Protein AF-A0A847JIC0-F1 (afdb_monomer)

Radius of gyration: 17.37 Å; Cα contacts (8 Å, |Δi|>4): 70; chains: 1; bounding box: 42×33×40 Å

Solvent-accessible surface area (backbone atoms only — not comparable to full-atom values): 6538 Å² total; per-residue (Å²): 136,54,71,70,60,50,49,34,54,51,20,56,76,68,75,43,57,70,82,58,49,74,65,53,53,51,52,48,50,44,54,51,48,34,52,49,53,49,48,37,37,76,46,5,54,31,52,51,67,45,81,72,46,70,91,66,73,57,92,47,79,73,50,52,78,60,48,72,83,86,52,72,65,56,63,73,63,38,74,59,43,64,61,57,61,59,77,90,73,57,89,73,90,79,90,76,84,71,97,74,71,90,80,125

Secondary structure (DSSP, 8-state):
--HHHHHHHHHHHHT--TT--HHHHHHHHHHHHHHHHHHHHHH-HHHHH-TTS-SSPPSSGGGGGGSPPPPHHHHHH-SS---SS-GGG------PPPS-----

pLDDT: mean 88.16, std 10.64, range [39.53, 96.56]

Sequence (104 aa):
MSIAALDAAMAARLGLPAEASRDDFARARLARLAATLAAARTESPFYRARRDWPERPPESLADLARYPFTTPEDLVRADPPLAAVSGGAVERIVTLPTSGTTGA

Structure (mmCIF, N/CA/C/O backbone):
data_AF-A0A847JIC0-F1
#
_entry.id   AF-A0A847JIC0-F1
#
loop_
_atom_site.group_PDB
_atom_site.id
_atom_site.type_symbol
_atom_site.label_atom_id
_atom_site.label_alt_id
_atom_site.label_comp_id
_atom_site.label_asym_id
_atom_site.label_entity_id
_atom_site.label_seq_id
_atom_site.pdbx_PDB_ins_code
_atom_site.Cartn_x
_atom_site.Cartn_y
_atom_site.Cartn_z
_atom_site.occupancy
_atom_site.B_iso_or_equiv
_atom_site.auth_seq_id
_atom_site.auth_comp_id
_atom_site.auth_asym_id
_atom_site.auth_atom_id
_atom_site.pdbx_PDB_model_num
ATOM 1 N N . MET A 1 1 ? 25.998 6.067 -6.044 1.00 62.06 1 MET A N 1
ATOM 2 C CA . MET A 1 1 ? 25.135 5.035 -6.657 1.00 62.06 1 MET A CA 1
ATOM 3 C C . MET A 1 1 ? 24.849 5.475 -8.084 1.00 62.06 1 MET A C 1
ATOM 5 O O . MET A 1 1 ? 24.396 6.601 -8.246 1.00 62.06 1 MET A O 1
ATOM 9 N N . SER A 1 2 ? 25.214 4.693 -9.104 1.00 81.75 2 SER A N 1
ATOM 10 C CA . SER A 1 2 ? 24.922 5.052 -10.503 1.00 81.75 2 SER A CA 1
ATOM 11 C C . SER A 1 2 ? 23.455 4.759 -10.833 1.00 81.75 2 SER A C 1
ATOM 13 O O . SER A 1 2 ? 22.843 3.899 -10.200 1.00 81.75 2 SER A O 1
ATOM 15 N N . ILE A 1 3 ? 22.896 5.455 -11.827 1.00 74.38 3 ILE A N 1
ATOM 16 C CA . ILE A 1 3 ? 21.518 5.227 -12.301 1.00 74.38 3 ILE A CA 1
ATOM 17 C C . ILE A 1 3 ? 21.333 3.764 -12.741 1.00 74.38 3 ILE A C 1
ATOM 19 O O . ILE A 1 3 ? 20.388 3.114 -12.315 1.00 74.38 3 ILE A O 1
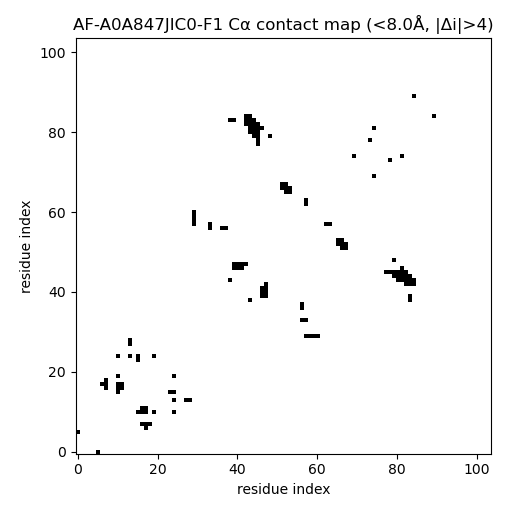ATOM 23 N N . ALA A 1 4 ? 22.312 3.193 -13.451 1.00 76.81 4 ALA A N 1
ATOM 24 C CA . ALA A 1 4 ? 22.280 1.791 -13.874 1.00 76.81 4 ALA A CA 1
ATOM 25 C C . ALA A 1 4 ? 22.225 0.790 -12.699 1.00 76.81 4 ALA A C 1
ATOM 27 O O . ALA A 1 4 ? 21.545 -0.229 -12.779 1.00 76.81 4 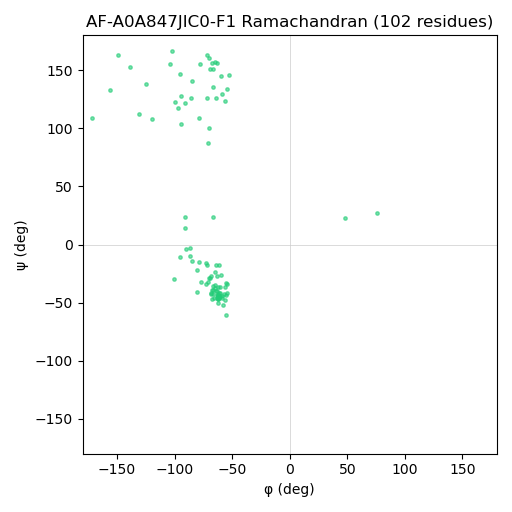ALA A O 1
ATOM 28 N N . ALA A 1 5 ? 22.909 1.082 -11.585 1.00 84.88 5 ALA A N 1
ATOM 29 C CA . ALA A 1 5 ? 22.854 0.232 -10.395 1.00 84.88 5 ALA A CA 1
ATOM 30 C C . ALA A 1 5 ? 21.493 0.317 -9.680 1.00 84.88 5 ALA A C 1
ATOM 32 O O . ALA A 1 5 ? 21.038 -0.675 -9.112 1.00 84.88 5 ALA A O 1
ATOM 33 N N . LEU A 1 6 ? 20.834 1.483 -9.719 1.00 85.06 6 LEU A N 1
ATOM 34 C CA . LEU A 1 6 ? 19.475 1.653 -9.199 1.00 85.06 6 LEU A CA 1
ATOM 35 C C . LEU A 1 6 ? 18.457 0.872 -10.038 1.00 85.06 6 LEU A C 1
ATOM 37 O O . LEU A 1 6 ? 17.640 0.149 -9.469 1.00 85.06 6 LEU A O 1
ATOM 41 N N . ASP A 1 7 ? 18.529 0.983 -11.364 1.00 83.69 7 ASP A N 1
ATOM 42 C CA . ASP A 1 7 ? 17.585 0.328 -12.273 1.00 83.69 7 ASP A CA 1
ATOM 43 C C . ASP A 1 7 ? 17.669 -1.197 -12.162 1.00 83.69 7 ASP A C 1
ATOM 45 O O . ASP A 1 7 ? 16.643 -1.859 -12.010 1.00 83.69 7 ASP A O 1
ATOM 49 N N . ALA A 1 8 ? 18.881 -1.756 -12.103 1.00 85.38 8 ALA A N 1
ATOM 50 C CA . ALA A 1 8 ? 19.079 -3.187 -11.883 1.00 85.38 8 ALA A CA 1
ATOM 51 C C . ALA A 1 8 ? 18.518 -3.657 -10.525 1.00 85.38 8 ALA A C 1
ATOM 53 O O . ALA A 1 8 ? 17.861 -4.697 -10.441 1.00 85.38 8 ALA A O 1
ATOM 54 N N . ALA A 1 9 ? 18.718 -2.878 -9.455 1.00 87.62 9 ALA A N 1
ATOM 55 C CA . ALA A 1 9 ? 18.169 -3.197 -8.137 1.00 87.62 9 ALA A CA 1
ATOM 56 C C . ALA A 1 9 ? 16.630 -3.125 -8.117 1.00 87.62 9 ALA A C 1
ATOM 58 O O . ALA A 1 9 ? 15.966 -3.969 -7.505 1.00 87.62 9 ALA A O 1
ATOM 59 N N . MET A 1 10 ? 16.045 -2.141 -8.802 1.00 87.62 10 MET A N 1
ATOM 60 C CA . MET A 1 10 ? 14.596 -2.032 -8.955 1.00 87.62 10 MET A CA 1
ATOM 61 C C . MET A 1 10 ? 14.026 -3.178 -9.794 1.00 87.62 10 MET A C 1
ATOM 63 O O . MET A 1 10 ? 12.998 -3.739 -9.409 1.00 87.62 10 MET A O 1
ATOM 67 N N . ALA A 1 11 ? 14.689 -3.547 -10.894 1.00 89.81 11 ALA A N 1
ATOM 68 C CA . ALA A 1 11 ? 14.300 -4.666 -11.744 1.00 89.81 11 ALA A CA 1
ATOM 69 C C . ALA A 1 11 ? 14.254 -5.965 -10.935 1.00 89.81 11 ALA A C 1
ATOM 71 O O . ALA A 1 11 ? 13.204 -6.602 -10.860 1.00 89.81 11 ALA A O 1
ATOM 72 N N . ALA A 1 12 ? 15.330 -6.281 -10.207 1.00 91.44 12 ALA A N 1
ATOM 73 C CA . ALA A 1 12 ? 15.393 -7.457 -9.343 1.00 91.44 12 ALA A CA 1
ATOM 74 C C . ALA A 1 12 ? 14.246 -7.486 -8.317 1.00 91.44 12 ALA A C 1
ATOM 76 O O . ALA A 1 12 ? 13.579 -8.505 -8.140 1.00 91.44 12 ALA A O 1
ATOM 77 N N . ARG A 1 13 ? 13.944 -6.346 -7.682 1.00 89.56 13 ARG A N 1
ATOM 78 C CA . ARG A 1 13 ? 12.864 -6.243 -6.685 1.00 89.56 13 ARG A CA 1
ATOM 79 C C . ARG A 1 13 ? 11.469 -6.406 -7.290 1.00 89.56 13 ARG A C 1
ATOM 81 O O . ARG A 1 13 ? 10.546 -6.850 -6.600 1.00 89.56 13 ARG A O 1
ATOM 88 N N . LEU A 1 14 ? 11.315 -6.060 -8.566 1.00 89.69 14 LEU A N 1
ATOM 89 C CA . LEU A 1 14 ? 10.095 -6.260 -9.342 1.00 89.69 14 LEU A CA 1
ATOM 90 C C . LEU A 1 14 ? 10.008 -7.644 -10.002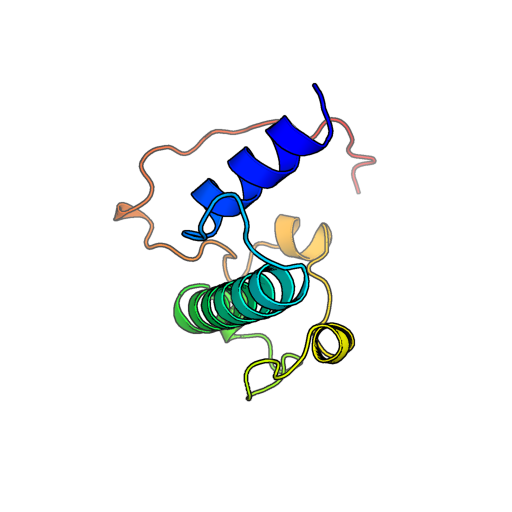 1.00 89.69 14 LEU A C 1
ATOM 92 O O . LEU A 1 14 ? 8.923 -7.993 -10.458 1.00 89.69 14 LEU A O 1
ATOM 96 N N . GLY A 1 15 ? 11.085 -8.439 -9.986 1.00 91.31 15 GLY A N 1
ATOM 97 C CA . GLY A 1 15 ? 11.171 -9.719 -10.696 1.00 91.31 15 GLY A CA 1
ATOM 98 C C . GLY A 1 15 ? 11.373 -9.558 -12.207 1.00 91.31 15 GLY A C 1
ATOM 99 O O . GLY A 1 15 ? 10.926 -10.400 -12.978 1.00 91.31 15 GLY A O 1
ATOM 100 N N . LEU A 1 16 ? 11.988 -8.452 -12.627 1.00 93.31 16 LEU A N 1
ATOM 101 C CA . LEU A 1 16 ? 12.253 -8.093 -14.018 1.00 93.31 16 LEU A CA 1
ATOM 102 C C . LEU A 1 16 ? 13.734 -8.325 -14.386 1.00 93.31 16 LEU A C 1
ATOM 104 O O . LEU A 1 16 ? 14.589 -8.282 -13.496 1.00 93.31 16 LEU A O 1
ATOM 108 N N . PRO A 1 17 ? 14.055 -8.536 -15.678 1.00 91.19 17 PRO A N 1
ATOM 109 C CA . PRO A 1 17 ? 15.438 -8.568 -16.159 1.00 91.19 17 PRO A CA 1
ATOM 110 C C . PRO A 1 17 ? 16.119 -7.198 -16.006 1.00 91.19 17 PRO A C 1
ATOM 112 O O . PRO A 1 17 ? 15.446 -6.169 -15.953 1.00 91.19 17 PRO A O 1
ATOM 115 N N . ALA A 1 18 ? 17.453 -7.169 -15.956 1.00 87.81 18 ALA A N 1
ATOM 116 C CA . ALA A 1 18 ? 18.212 -5.929 -15.763 1.00 87.81 18 ALA A CA 1
ATOM 117 C C . ALA A 1 18 ? 18.018 -4.928 -16.918 1.00 87.81 18 ALA A C 1
ATOM 119 O O . ALA A 1 18 ? 18.086 -3.720 -16.714 1.00 87.81 18 ALA A O 1
ATOM 120 N N . GLU A 1 19 ? 17.722 -5.434 -18.112 1.00 89.00 19 GLU A N 1
ATOM 121 C CA . GLU A 1 19 ? 17.489 -4.686 -19.347 1.00 89.00 19 GLU A CA 1
ATOM 122 C C . GLU A 1 19 ? 16.006 -4.327 -19.552 1.00 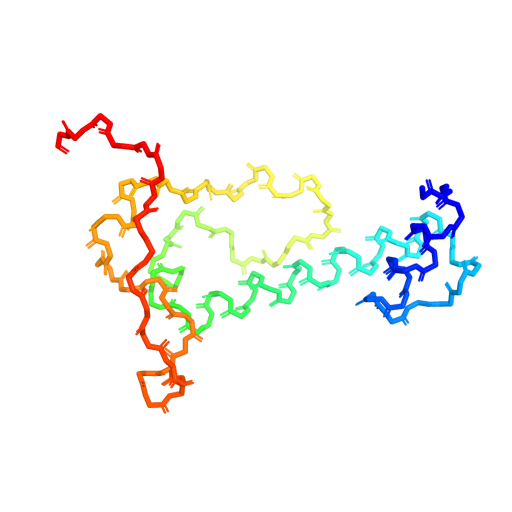89.00 19 GLU A C 1
ATOM 124 O O . GLU A 1 19 ? 15.598 -3.966 -20.656 1.00 89.00 19 GLU A O 1
ATOM 129 N N . ALA A 1 20 ? 15.180 -4.458 -18.507 1.00 90.75 20 ALA A N 1
ATOM 130 C CA . ALA A 1 20 ? 13.754 -4.170 -18.568 1.00 90.75 20 ALA A CA 1
ATOM 131 C C . ALA A 1 20 ? 13.476 -2.751 -19.077 1.00 90.75 20 ALA A C 1
ATOM 133 O O . ALA A 1 20 ? 14.055 -1.760 -18.624 1.00 90.75 20 ALA A O 1
ATOM 134 N N . SER A 1 21 ? 12.531 -2.655 -20.008 1.00 91.88 21 SER A N 1
ATOM 135 C CA . SER A 1 21 ? 12.097 -1.378 -20.556 1.00 91.88 21 SER A CA 1
ATOM 136 C C . SER A 1 21 ? 11.278 -0.588 -19.536 1.00 91.88 21 SER A C 1
ATOM 138 O O . SER A 1 21 ? 10.715 -1.130 -18.580 1.00 91.88 21 SER A O 1
ATOM 140 N N . ARG A 1 22 ? 11.118 0.715 -19.777 1.00 89.38 22 ARG A N 1
ATOM 141 C CA . ARG A 1 22 ? 10.229 1.561 -18.969 1.00 89.38 22 ARG A CA 1
ATOM 142 C C . ARG A 1 22 ? 8.796 1.013 -18.905 1.00 89.38 22 ARG A C 1
ATOM 144 O O . ARG A 1 22 ? 8.148 1.134 -17.864 1.00 89.38 22 ARG A O 1
ATOM 151 N N . ASP A 1 23 ? 8.329 0.387 -19.980 1.00 91.69 23 ASP A N 1
ATOM 152 C CA . ASP A 1 23 ? 6.993 -0.202 -20.057 1.00 91.69 23 ASP A CA 1
ATOM 153 C C . ASP A 1 23 ? 6.890 -1.485 -19.224 1.00 91.69 23 ASP A C 1
ATOM 155 O O . ASP A 1 23 ? 5.867 -1.721 -18.579 1.00 91.69 23 ASP A O 1
ATOM 159 N N . ASP A 1 24 ? 7.962 -2.278 -19.136 1.00 93.12 24 ASP A N 1
ATOM 160 C CA . ASP A 1 24 ? 8.033 -3.428 -18.226 1.00 93.12 24 ASP A CA 1
ATOM 161 C C . ASP A 1 24 ? 7.923 -2.983 -16.768 1.00 93.12 24 ASP A C 1
ATOM 163 O O . ASP A 1 24 ? 7.126 -3.532 -16.002 1.00 93.12 24 ASP A O 1
ATOM 167 N N . PHE A 1 25 ? 8.642 -1.919 -16.400 1.00 91.31 25 PHE A N 1
ATOM 168 C CA . PHE A 1 25 ? 8.518 -1.299 -15.083 1.00 91.31 25 PHE A CA 1
ATOM 169 C C . PHE A 1 25 ? 7.103 -0.780 -14.820 1.00 91.31 25 PHE A C 1
ATOM 171 O O . PHE A 1 25 ? 6.569 -0.990 -13.729 1.00 91.31 25 PHE A O 1
ATOM 178 N N . ALA A 1 26 ? 6.483 -0.104 -15.790 1.00 90.81 26 ALA A N 1
ATOM 179 C CA . ALA A 1 26 ? 5.131 0.426 -15.643 1.00 90.81 26 ALA A CA 1
ATOM 180 C C . ALA A 1 26 ? 4.106 -0.698 -15.413 1.00 90.81 26 ALA A C 1
ATOM 182 O O . ALA A 1 26 ? 3.323 -0.624 -14.461 1.00 90.81 26 ALA A O 1
ATOM 183 N N . ARG A 1 27 ? 4.167 -1.772 -16.213 1.00 92.81 27 ARG A N 1
ATOM 184 C CA . ARG A 1 27 ? 3.300 -2.952 -16.070 1.00 92.81 27 ARG A CA 1
ATOM 185 C C . ARG A 1 27 ? 3.511 -3.659 -14.734 1.00 92.81 27 ARG A C 1
ATOM 187 O O . ARG A 1 27 ? 2.540 -3.931 -14.031 1.00 92.81 27 ARG A O 1
ATOM 194 N N . ALA A 1 28 ? 4.762 -3.904 -14.341 1.00 93.88 28 ALA A N 1
ATOM 195 C CA . ALA A 1 28 ? 5.072 -4.567 -13.074 1.00 93.88 28 ALA A CA 1
ATOM 196 C C . ALA A 1 28 ? 4.626 -3.737 -11.860 1.00 93.88 28 ALA A C 1
ATOM 198 O O . ALA A 1 28 ? 4.086 -4.283 -10.895 1.00 93.88 28 ALA A O 1
ATOM 199 N N . ARG A 1 29 ? 4.809 -2.409 -11.905 1.00 92.00 29 ARG A N 1
ATOM 200 C CA . ARG A 1 29 ? 4.339 -1.496 -10.852 1.00 92.00 29 ARG A CA 1
ATOM 201 C C . ARG A 1 29 ? 2.823 -1.509 -10.733 1.00 92.00 29 ARG A C 1
ATOM 203 O O . ARG A 1 29 ? 2.329 -1.612 -9.614 1.00 92.00 29 ARG A O 1
ATOM 210 N N . LEU A 1 30 ? 2.102 -1.428 -11.851 1.00 95.25 30 LEU A N 1
ATOM 211 C CA . LEU A 1 30 ? 0.642 -1.486 -11.850 1.00 95.25 30 LEU A CA 1
ATOM 212 C C . LEU A 1 30 ? 0.138 -2.828 -11.303 1.00 95.25 30 LEU A C 1
ATOM 214 O O . LEU A 1 30 ? -0.723 -2.836 -10.428 1.00 95.25 30 LEU A O 1
ATOM 218 N N . ALA A 1 31 ? 0.716 -3.949 -11.745 1.00 94.81 31 ALA A N 1
ATOM 219 C CA . ALA A 1 31 ? 0.314 -5.278 -11.287 1.00 94.81 31 ALA A CA 1
ATOM 220 C C . ALA A 1 31 ? 0.521 -5.455 -9.773 1.00 94.81 31 ALA A C 1
ATOM 222 O O . ALA A 1 31 ? -0.384 -5.899 -9.066 1.00 94.81 31 ALA A O 1
ATOM 223 N N . ARG A 1 32 ? 1.684 -5.046 -9.246 1.00 94.19 32 ARG A N 1
ATOM 224 C CA . ARG A 1 32 ? 1.957 -5.095 -7.798 1.00 94.19 32 ARG A CA 1
ATOM 225 C C . ARG A 1 32 ? 1.054 -4.158 -7.014 1.00 94.19 32 ARG A C 1
ATOM 227 O O . ARG A 1 32 ? 0.635 -4.504 -5.921 1.00 94.19 32 ARG A O 1
ATOM 234 N N . LEU A 1 33 ? 0.749 -2.985 -7.555 1.00 94.62 33 LEU A N 1
ATOM 235 C CA . LEU A 1 33 ? -0.149 -2.036 -6.915 1.00 94.62 33 LEU A CA 1
ATOM 236 C C . LEU A 1 33 ? -1.580 -2.568 -6.832 1.00 94.62 33 LEU A C 1
ATOM 238 O O . LEU A 1 33 ? -2.179 -2.512 -5.762 1.00 94.62 33 LEU A O 1
ATOM 242 N N . ALA A 1 34 ? -2.099 -3.133 -7.923 1.00 95.50 34 ALA A N 1
ATOM 243 C CA . ALA A 1 34 ? -3.405 -3.780 -7.935 1.00 95.50 34 ALA A CA 1
ATOM 244 C C . ALA A 1 34 ? -3.462 -4.936 -6.921 1.00 95.50 34 ALA A C 1
ATOM 246 O O . ALA A 1 34 ? -4.410 -5.011 -6.141 1.00 95.50 34 ALA A O 1
ATOM 247 N N . ALA A 1 35 ? -2.419 -5.773 -6.861 1.00 95.38 35 ALA A N 1
ATOM 248 C CA . ALA A 1 35 ? -2.313 -6.845 -5.871 1.00 95.38 35 ALA A CA 1
ATOM 249 C C . ALA A 1 35 ? -2.270 -6.313 -4.426 1.00 95.38 35 ALA A C 1
ATOM 251 O O . ALA A 1 35 ? -2.978 -6.829 -3.568 1.00 95.38 35 ALA A O 1
ATOM 252 N N . THR A 1 36 ? -1.503 -5.251 -4.157 1.00 95.00 36 THR A N 1
ATOM 253 C CA . THR A 1 36 ? -1.432 -4.616 -2.830 1.00 95.00 36 THR A CA 1
ATOM 254 C C . THR A 1 36 ? -2.778 -4.037 -2.401 1.00 95.00 36 THR A C 1
ATOM 256 O O . THR A 1 36 ? -3.176 -4.211 -1.254 1.00 95.00 36 THR A O 1
ATOM 259 N N . LEU A 1 37 ? -3.497 -3.360 -3.301 1.00 95.38 37 LEU A N 1
ATOM 260 C CA . LEU A 1 37 ? -4.821 -2.806 -3.001 1.00 95.38 37 LEU A CA 1
ATOM 261 C C . LEU A 1 37 ? -5.853 -3.916 -2.770 1.00 95.38 37 LEU A C 1
ATOM 263 O O . LEU A 1 37 ? -6.675 -3.803 -1.863 1.00 95.38 37 LEU A O 1
ATOM 267 N N . ALA A 1 38 ? -5.790 -5.000 -3.547 1.00 94.62 38 ALA A N 1
ATOM 268 C CA . ALA A 1 38 ? -6.631 -6.171 -3.334 1.00 94.62 38 ALA A CA 1
ATOM 269 C C . ALA A 1 38 ? -6.357 -6.809 -1.964 1.00 94.62 38 ALA A C 1
ATOM 271 O O . ALA A 1 38 ? -7.296 -6.975 -1.190 1.00 94.62 38 ALA A O 1
ATOM 272 N N . ALA A 1 39 ? -5.088 -7.066 -1.629 1.00 94.75 39 ALA A N 1
ATOM 273 C CA . ALA A 1 39 ? -4.685 -7.607 -0.330 1.00 94.75 39 ALA A CA 1
ATOM 274 C C . ALA A 1 39 ? -5.127 -6.695 0.822 1.00 94.75 39 ALA A C 1
ATOM 276 O O . ALA A 1 39 ? -5.751 -7.150 1.777 1.00 94.75 39 ALA A O 1
ATOM 277 N N . ALA A 1 40 ? -4.912 -5.381 0.698 1.00 94.88 40 ALA A N 1
ATOM 278 C CA . ALA A 1 40 ? -5.390 -4.406 1.671 1.00 94.88 40 ALA A CA 1
ATOM 279 C C . ALA A 1 40 ? -6.909 -4.513 1.868 1.00 94.88 40 ALA A C 1
ATOM 281 O O . ALA A 1 40 ? -7.372 -4.608 3.001 1.00 94.88 40 ALA A O 1
ATOM 282 N N . ARG A 1 41 ? -7.692 -4.567 0.785 1.00 95.06 41 ARG A N 1
ATOM 283 C CA . ARG A 1 41 ? -9.150 -4.710 0.859 1.00 95.06 41 ARG A CA 1
ATOM 284 C C . ARG A 1 41 ? -9.589 -6.000 1.550 1.00 95.06 41 ARG A C 1
ATOM 286 O O . ARG A 1 41 ? -10.576 -5.984 2.283 1.00 95.06 41 ARG A O 1
ATOM 293 N N . THR A 1 42 ? -8.927 -7.116 1.265 1.00 94.75 42 THR A N 1
ATOM 294 C CA . THR A 1 42 ? -9.338 -8.433 1.763 1.00 94.75 42 THR A CA 1
ATOM 295 C C . THR A 1 42 ? -8.892 -8.665 3.202 1.00 94.75 42 THR A C 1
ATOM 297 O O . THR A 1 42 ? -9.661 -9.190 4.012 1.00 94.75 42 THR A O 1
ATOM 300 N N . GLU A 1 43 ? -7.672 -8.246 3.530 1.00 95.31 43 GLU A N 1
ATOM 301 C CA . GLU A 1 43 ? -6.970 -8.633 4.753 1.00 95.31 43 GLU A CA 1
ATOM 302 C C . GLU A 1 43 ? -7.021 -7.557 5.844 1.00 95.31 43 GLU A C 1
ATOM 304 O O . GLU A 1 43 ? -7.033 -7.898 7.024 1.00 95.31 43 GLU A O 1
ATOM 309 N N . SER A 1 44 ? -7.102 -6.268 5.488 1.00 96.06 44 SER A N 1
ATOM 310 C CA . SER A 1 44 ? -7.183 -5.173 6.464 1.00 96.06 44 SER A CA 1
ATOM 311 C C . SER A 1 44 ? -8.636 -4.835 6.813 1.00 96.06 44 SER A C 1
ATOM 313 O O . SER A 1 44 ? -9.401 -4.434 5.928 1.00 96.06 44 SER A O 1
ATOM 315 N N . PRO A 1 45 ? -9.043 -4.913 8.095 1.00 95.44 45 PRO A N 1
ATOM 316 C CA . PRO A 1 45 ? -10.361 -4.460 8.537 1.00 95.44 45 PRO A CA 1
ATOM 317 C C . PRO A 1 45 ? -10.665 -3.001 8.162 1.00 95.44 45 PRO A C 1
ATOM 319 O O . PRO A 1 45 ? -11.769 -2.721 7.693 1.00 95.44 45 PRO A O 1
ATOM 322 N N . PHE A 1 46 ? -9.684 -2.101 8.305 1.00 96.56 46 PHE A N 1
ATOM 323 C CA . PHE A 1 46 ? -9.775 -0.696 7.897 1.00 96.56 46 PHE A CA 1
ATOM 324 C C . PHE A 1 46 ? -10.155 -0.543 6.427 1.00 96.56 46 PHE A C 1
ATOM 326 O O . PHE A 1 46 ? -11.211 0.006 6.108 1.00 96.56 46 PHE A O 1
ATOM 333 N N . TYR A 1 47 ? -9.334 -1.070 5.516 1.00 95.69 47 TYR A N 1
ATOM 334 C CA . TYR A 1 47 ? -9.581 -0.907 4.086 1.00 95.69 47 TYR A CA 1
ATOM 335 C C . TYR A 1 47 ? -10.802 -1.693 3.615 1.00 95.69 47 TYR A C 1
ATOM 337 O O . TYR A 1 47 ? -11.489 -1.239 2.706 1.00 95.69 47 TYR A O 1
ATOM 345 N N . ARG A 1 48 ? -11.153 -2.816 4.247 1.00 95.12 48 ARG A N 1
ATOM 346 C CA . ARG A 1 48 ? -12.398 -3.536 3.950 1.00 95.12 48 ARG A CA 1
ATOM 347 C C . ARG A 1 48 ? -13.649 -2.707 4.251 1.00 95.12 48 ARG A C 1
ATOM 349 O O . ARG A 1 48 ? -14.622 -2.796 3.508 1.00 95.12 48 ARG A O 1
ATOM 356 N N . ALA A 1 49 ? -13.627 -1.896 5.310 1.00 94.88 49 ALA A N 1
ATOM 357 C CA . ALA A 1 49 ? -14.756 -1.057 5.717 1.00 94.88 49 ALA A CA 1
ATOM 358 C C . ALA A 1 49 ? -14.910 0.231 4.879 1.00 94.88 49 ALA A C 1
ATOM 360 O O . ALA A 1 49 ? -15.970 0.862 4.909 1.00 94.88 49 ALA A O 1
ATOM 361 N N . ARG A 1 50 ? -13.880 0.623 4.114 1.00 93.12 50 ARG A N 1
ATOM 362 C CA . ARG A 1 50 ? -13.879 1.841 3.289 1.00 93.12 50 ARG A CA 1
ATOM 363 C C . ARG A 1 50 ? -14.822 1.738 2.092 1.00 93.12 50 ARG A C 1
ATOM 365 O O . ARG A 1 50 ? -14.478 1.166 1.058 1.00 93.12 50 ARG A O 1
ATOM 372 N N . ARG A 1 51 ? -16.009 2.335 2.215 1.00 93.38 51 ARG A N 1
ATOM 373 C CA . ARG A 1 51 ? -17.004 2.417 1.127 1.00 93.38 51 ARG A CA 1
ATOM 374 C C . ARG A 1 51 ? -16.614 3.389 0.011 1.00 93.38 51 ARG A C 1
ATOM 376 O O . ARG A 1 51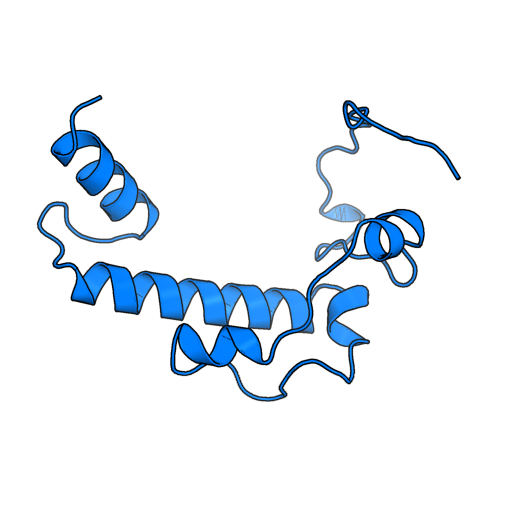 ? -17.177 3.323 -1.071 1.00 93.38 51 ARG A O 1
ATOM 383 N N . ASP A 1 52 ? -15.669 4.280 0.282 1.00 94.25 52 ASP A N 1
ATOM 384 C CA . ASP A 1 52 ? -15.158 5.304 -0.634 1.00 94.25 52 ASP A CA 1
ATOM 385 C C . ASP A 1 52 ? -14.019 4.807 -1.538 1.00 94.25 52 ASP A C 1
ATOM 387 O O . ASP A 1 52 ? -13.538 5.537 -2.399 1.00 94.25 52 ASP A O 1
ATOM 391 N N . TRP A 1 53 ? -13.583 3.560 -1.373 1.00 94.81 53 TRP A N 1
ATOM 392 C CA . TRP A 1 53 ? -12.645 2.937 -2.296 1.00 94.81 53 TRP A CA 1
ATOM 393 C C . TRP A 1 53 ? -13.374 2.314 -3.496 1.00 94.81 53 TRP A C 1
ATOM 395 O O . TRP A 1 53 ? -14.372 1.616 -3.289 1.00 94.81 53 TRP A O 1
ATOM 405 N N . PRO A 1 54 ? -12.809 2.420 -4.712 1.00 94.00 54 PRO A N 1
ATOM 406 C CA . PRO A 1 54 ? -13.312 1.714 -5.885 1.00 94.00 54 PRO A CA 1
ATOM 407 C C . PRO A 1 54 ? -13.475 0.201 -5.667 1.00 94.00 54 PRO A C 1
ATOM 409 O O . PRO A 1 54 ? -12.683 -0.443 -4.969 1.00 94.00 54 PRO A O 1
ATOM 412 N N . GLU A 1 55 ? -14.500 -0.375 -6.298 1.00 90.75 55 GLU A N 1
ATOM 413 C CA . GLU A 1 55 ? -14.762 -1.822 -6.272 1.00 90.75 55 GLU A CA 1
ATOM 414 C C . GLU A 1 55 ? -13.825 -2.604 -7.197 1.00 90.75 55 GLU A C 1
ATOM 416 O O . GLU A 1 55 ? -13.460 -3.741 -6.907 1.00 90.75 55 GLU A O 1
ATOM 421 N N . ARG A 1 56 ? -13.426 -1.989 -8.316 1.00 90.88 56 ARG A N 1
ATOM 422 C CA . ARG A 1 56 ? -12.533 -2.598 -9.305 1.00 90.88 56 ARG A CA 1
ATOM 423 C C . ARG A 1 56 ? -11.081 -2.181 -9.060 1.00 90.88 56 ARG A C 1
ATOM 425 O O . ARG A 1 56 ? -10.854 -1.048 -8.629 1.00 90.88 56 ARG A O 1
ATOM 432 N N . PRO A 1 57 ? -10.107 -3.062 -9.347 1.00 90.69 57 PRO A N 1
ATOM 433 C CA . PRO A 1 57 ? -8.695 -2.706 -9.289 1.00 90.69 57 PRO A CA 1
ATOM 434 C C . PRO A 1 57 ? -8.357 -1.610 -10.317 1.00 90.69 57 PRO A C 1
ATOM 436 O O . PRO A 1 57 ? -9.063 -1.474 -11.319 1.00 90.69 57 PRO A O 1
ATOM 439 N N . PRO A 1 58 ? -7.281 -0.835 -10.096 1.00 94.81 58 PRO A N 1
ATOM 440 C CA . PRO A 1 58 ? -6.839 0.163 -11.061 1.00 94.81 58 PRO A CA 1
ATOM 441 C C . PRO A 1 58 ? -6.331 -0.509 -12.344 1.00 94.81 58 PRO A C 1
ATOM 443 O O . PRO A 1 58 ? -5.553 -1.463 -12.285 1.00 94.81 58 PRO A O 1
ATOM 446 N N . GLU A 1 59 ? -6.723 0.024 -13.499 1.00 94.38 59 GLU A N 1
ATOM 447 C CA . GLU A 1 59 ? -6.239 -0.412 -14.820 1.00 94.38 59 GLU A CA 1
ATOM 448 C C . GLU A 1 59 ? -5.065 0.456 -15.301 1.00 94.38 59 GLU A C 1
ATOM 450 O O . GLU A 1 59 ? -4.371 0.130 -16.263 1.00 94.38 59 GLU A O 1
ATOM 455 N N . SER A 1 60 ? -4.810 1.562 -14.604 1.00 93.62 60 SER A N 1
ATOM 456 C CA . SER A 1 60 ? -3.705 2.478 -14.840 1.00 93.62 60 SER A CA 1
ATOM 457 C C . SER A 1 60 ? -3.246 3.135 -13.536 1.00 93.62 60 SER A C 1
ATOM 459 O O . SER A 1 60 ? -3.970 3.182 -12.542 1.00 93.62 60 SER A O 1
ATOM 461 N N . LEU A 1 61 ? -2.047 3.725 -13.536 1.00 89.69 61 LEU A N 1
ATOM 462 C CA . LEU A 1 61 ? -1.590 4.527 -12.393 1.00 89.69 61 LEU A CA 1
ATOM 463 C C . LEU A 1 61 ? -2.440 5.791 -12.180 1.00 89.69 61 LEU A C 1
ATOM 465 O O . LEU A 1 61 ? -2.484 6.303 -11.066 1.00 89.69 61 LEU A O 1
ATOM 469 N N . ALA A 1 62 ? -3.122 6.288 -13.217 1.00 92.44 62 ALA A N 1
ATOM 470 C CA . ALA A 1 62 ? -4.001 7.450 -13.105 1.00 92.44 62 ALA A CA 1
ATOM 471 C C . ALA A 1 62 ? -5.271 7.141 -12.294 1.00 92.44 62 ALA A C 1
ATOM 473 O O . ALA A 1 62 ? -5.789 8.021 -11.608 1.00 92.44 62 ALA A O 1
ATOM 474 N N . ASP A 1 63 ? -5.734 5.886 -12.297 1.00 94.12 63 ASP A N 1
ATOM 475 C CA . ASP A 1 63 ? -6.904 5.467 -11.516 1.00 94.12 63 ASP A CA 1
ATOM 476 C C . ASP A 1 63 ? -6.686 5.585 -10.001 1.00 94.12 63 ASP A C 1
ATOM 478 O O . ASP A 1 63 ? -7.656 5.658 -9.246 1.00 94.12 63 ASP A O 1
ATOM 482 N N . LEU A 1 64 ? -5.430 5.682 -9.546 1.00 92.00 64 LEU A N 1
ATOM 483 C CA . LEU A 1 64 ? -5.101 5.928 -8.140 1.00 92.00 64 LEU A CA 1
ATOM 484 C C . LEU A 1 64 ? -5.673 7.230 -7.601 1.00 92.00 64 LEU A C 1
ATOM 486 O O . LEU A 1 64 ? -5.946 7.304 -6.409 1.00 92.00 64 LEU A O 1
ATOM 490 N N . ALA A 1 65 ? -5.907 8.228 -8.455 1.00 93.81 65 ALA A N 1
ATOM 491 C CA . ALA A 1 65 ? -6.516 9.487 -8.037 1.00 93.81 65 ALA A CA 1
ATOM 492 C C . ALA A 1 65 ? -7.933 9.305 -7.456 1.00 93.81 65 ALA A C 1
ATOM 494 O O . ALA A 1 65 ? -8.437 10.195 -6.779 1.00 93.81 65 ALA A O 1
ATOM 495 N N . ARG A 1 66 ? -8.580 8.159 -7.713 1.00 94.25 66 ARG A N 1
ATOM 496 C CA . ARG A 1 66 ? -9.891 7.804 -7.152 1.00 94.25 66 ARG A CA 1
ATOM 497 C C . ARG A 1 66 ? -9.800 7.162 -5.769 1.00 94.25 66 ARG A C 1
ATOM 499 O O . ARG A 1 66 ? -10.824 7.025 -5.110 1.00 94.25 66 ARG A O 1
ATOM 506 N N . TYR A 1 67 ? -8.613 6.728 -5.350 1.00 95.06 67 TYR A N 1
ATOM 507 C CA . TYR A 1 67 ? -8.414 6.159 -4.026 1.00 95.06 67 TYR A CA 1
ATOM 508 C C . TYR A 1 67 ? -8.148 7.291 -3.032 1.00 95.06 67 TYR A C 1
ATOM 510 O O . TYR A 1 67 ? -7.239 8.096 -3.244 1.00 95.06 67 TYR A O 1
ATOM 518 N N . PRO A 1 68 ? -8.910 7.366 -1.936 1.00 94.94 68 PRO A N 1
ATOM 519 C CA . PRO A 1 68 ? -8.656 8.342 -0.893 1.00 94.94 68 PRO A CA 1
ATOM 520 C C . PRO A 1 68 ? -7.359 8.019 -0.146 1.00 94.94 68 PRO A C 1
ATOM 522 O O . PRO A 1 68 ? -6.972 6.855 0.005 1.00 94.94 68 PRO A O 1
ATOM 525 N N . PHE A 1 69 ? -6.715 9.059 0.379 1.00 95.75 69 PHE A N 1
ATOM 526 C CA . PHE A 1 69 ? -5.556 8.893 1.247 1.00 95.75 69 PHE A CA 1
ATOM 527 C C . PHE A 1 69 ? -5.938 8.244 2.584 1.00 95.75 69 PHE A C 1
ATOM 529 O O . PHE A 1 69 ? -7.086 8.307 3.035 1.00 95.75 69 PHE A O 1
ATOM 536 N N . THR A 1 70 ? -4.943 7.620 3.207 1.00 94.75 70 THR A N 1
ATOM 537 C CA . THR A 1 70 ? -4.954 7.257 4.627 1.00 94.75 70 THR A CA 1
ATOM 538 C C . THR A 1 70 ? -4.254 8.381 5.377 1.00 94.75 70 THR A C 1
ATOM 540 O O . THR A 1 70 ? -3.145 8.763 4.991 1.00 94.75 70 THR A O 1
ATOM 543 N N . THR A 1 71 ? -4.891 8.933 6.406 1.00 94.44 71 THR A N 1
ATOM 544 C CA . THR A 1 71 ? -4.366 10.098 7.131 1.00 94.44 71 THR A CA 1
ATOM 545 C C . THR A 1 71 ? -3.734 9.704 8.472 1.00 94.44 71 THR A C 1
ATOM 547 O O . THR A 1 71 ? -3.923 8.578 8.945 1.00 94.44 71 THR A O 1
ATOM 550 N N . PRO A 1 72 ? -2.969 10.599 9.124 1.00 92.50 72 PRO A N 1
ATOM 551 C CA . PRO A 1 72 ? -2.504 10.374 10.491 1.00 92.50 72 PRO A CA 1
ATOM 552 C C . PRO A 1 72 ? -3.647 10.103 11.477 1.00 92.50 72 PRO A C 1
ATOM 554 O O . PRO A 1 72 ? -3.516 9.248 12.348 1.00 92.50 72 PRO A O 1
ATOM 557 N N . GLU A 1 73 ? -4.790 10.765 11.312 1.00 91.88 73 GLU A N 1
ATOM 558 C CA . GLU A 1 73 ? -5.970 10.573 12.159 1.00 91.88 73 GLU A CA 1
ATOM 559 C C . GLU A 1 73 ? -6.548 9.161 12.008 1.00 91.88 73 GLU A C 1
ATOM 561 O O . GLU A 1 73 ? -6.994 8.573 12.992 1.00 91.88 73 GLU A O 1
ATOM 566 N N . ASP A 1 74 ? -6.496 8.578 10.805 1.00 94.06 74 ASP A N 1
ATOM 567 C CA . ASP A 1 74 ? -6.879 7.178 10.597 1.00 94.06 74 ASP A CA 1
ATOM 568 C C . ASP A 1 74 ? -5.967 6.222 11.378 1.00 94.06 74 ASP A C 1
ATOM 570 O O . ASP A 1 74 ? -6.448 5.255 11.973 1.00 94.06 74 ASP A O 1
ATOM 574 N N . LEU A 1 75 ? -4.660 6.511 11.409 1.00 90.69 75 LEU A N 1
ATOM 575 C CA . LEU A 1 75 ? -3.670 5.725 12.150 1.00 90.69 75 LEU A CA 1
ATOM 576 C C . LEU A 1 75 ? -3.855 5.844 13.664 1.00 90.69 75 LEU A C 1
ATOM 578 O O . LEU A 1 75 ? -3.743 4.837 14.357 1.00 90.69 75 LEU A O 1
ATOM 582 N N . VAL A 1 76 ? -4.140 7.047 14.171 1.00 89.44 76 VAL A N 1
ATOM 583 C CA . VAL A 1 76 ? -4.395 7.289 15.601 1.00 89.44 76 VAL A CA 1
ATOM 584 C C . VAL A 1 76 ? -5.701 6.635 16.038 1.00 89.44 76 VAL A C 1
ATOM 586 O O . VAL A 1 76 ? -5.740 6.006 17.093 1.00 89.44 76 VAL A O 1
ATOM 589 N N . ARG A 1 77 ? -6.762 6.748 15.225 1.00 92.75 77 ARG A N 1
ATOM 590 C CA . ARG A 1 77 ? -8.056 6.118 15.516 1.00 92.75 77 ARG A CA 1
ATOM 591 C C . ARG A 1 77 ? -7.922 4.600 15.578 1.00 92.75 77 ARG A C 1
ATOM 593 O O . ARG A 1 77 ? -8.486 3.997 16.482 1.00 92.75 77 ARG A O 1
ATOM 600 N N . ALA A 1 78 ? -7.215 4.002 14.613 1.00 87.69 78 ALA A N 1
ATOM 601 C CA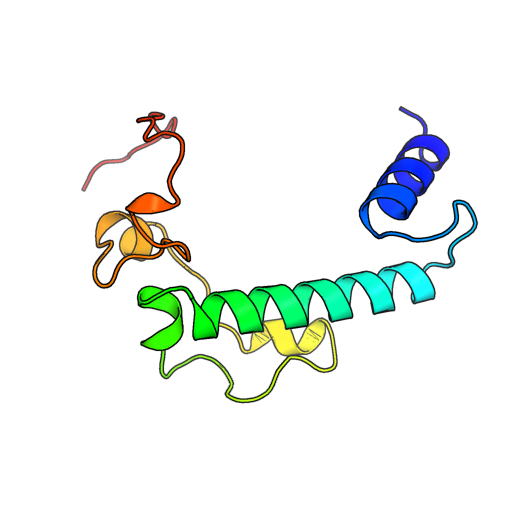 . ALA A 1 78 ? -6.951 2.561 14.509 1.00 87.69 78 ALA A CA 1
ATOM 602 C C . ALA A 1 78 ? -8.185 1.648 14.688 1.00 87.69 78 ALA A C 1
ATOM 604 O O . ALA A 1 78 ? -8.042 0.469 15.015 1.00 87.69 78 ALA A O 1
ATOM 605 N N . ASP A 1 79 ? -9.386 2.178 14.447 1.00 89.56 79 ASP A N 1
ATOM 606 C CA . ASP A 1 79 ? -10.655 1.475 14.584 1.00 89.56 79 ASP A CA 1
ATOM 607 C C . ASP A 1 79 ? -11.508 1.675 13.312 1.00 89.56 79 ASP A C 1
ATOM 609 O O . ASP A 1 79 ? -11.902 2.811 13.003 1.00 89.56 79 ASP A O 1
ATOM 613 N N . PRO A 1 80 ? -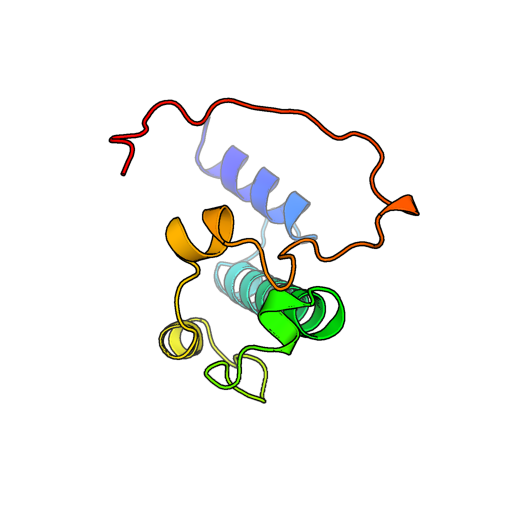11.749 0.611 12.521 1.00 92.12 80 PRO A N 1
ATOM 614 C CA . PRO A 1 80 ? -11.182 -0.726 12.701 1.00 92.12 80 PRO A CA 1
ATOM 615 C C . PRO A 1 80 ? -9.665 -0.763 12.381 1.00 92.12 80 PRO A C 1
ATOM 617 O O . PRO A 1 80 ? -9.168 0.117 11.670 1.00 92.12 80 PRO A O 1
ATOM 620 N N . PRO A 1 81 ? -8.911 -1.774 12.864 1.00 92.25 81 PRO A N 1
ATOM 621 C CA . PRO A 1 81 ? -7.455 -1.824 12.719 1.00 92.25 81 PRO A CA 1
ATOM 622 C C . PRO A 1 81 ? -6.973 -1.815 11.268 1.00 92.25 81 PRO A C 1
ATOM 624 O O . PRO A 1 81 ? -7.568 -2.447 10.393 1.00 92.25 81 PRO A O 1
ATOM 627 N N . LEU A 1 82 ? -5.834 -1.157 11.026 1.00 94.19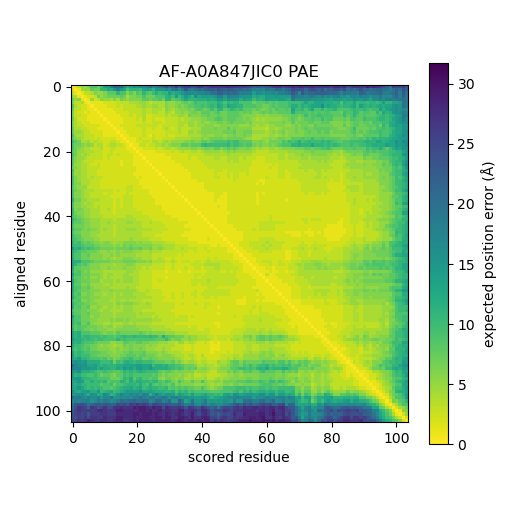 82 LEU A N 1
ATOM 628 C CA . LEU A 1 82 ? -5.210 -1.104 9.700 1.00 94.19 82 LEU A CA 1
ATOM 629 C C . LEU A 1 82 ? -4.389 -2.352 9.363 1.00 94.19 82 LEU A C 1
ATOM 631 O O . LEU A 1 82 ? -4.162 -2.620 8.182 1.00 94.19 82 LEU A O 1
ATOM 635 N N . ALA A 1 83 ? -3.942 -3.109 10.368 1.00 92.50 83 ALA A N 1
ATOM 636 C CA . ALA A 1 83 ? -3.108 -4.289 10.167 1.00 92.50 83 ALA A CA 1
ATOM 637 C C . ALA A 1 83 ? -3.793 -5.300 9.230 1.00 92.50 83 ALA A C 1
ATOM 639 O O . ALA A 1 83 ? -4.908 -5.744 9.486 1.00 92.50 83 ALA A O 1
ATOM 640 N N . ALA A 1 84 ? -3.101 -5.659 8.147 1.00 92.69 84 ALA A N 1
ATOM 641 C CA . ALA A 1 84 ? -3.554 -6.619 7.138 1.00 92.69 84 ALA A CA 1
ATOM 642 C C . ALA A 1 84 ? -3.120 -8.062 7.463 1.00 92.69 84 ALA A C 1
ATOM 644 O O . ALA A 1 84 ? -2.958 -8.892 6.582 1.00 92.69 84 ALA A O 1
ATOM 645 N N . VAL A 1 85 ? -2.864 -8.364 8.735 1.00 88.62 85 VAL A N 1
ATOM 646 C CA . VAL A 1 85 ? -2.449 -9.691 9.198 1.00 88.62 85 VAL A CA 1
ATOM 647 C C . VAL A 1 85 ? -3.170 -10.015 10.498 1.00 88.62 85 VAL A C 1
ATOM 649 O O . VAL A 1 85 ? -3.539 -9.115 11.256 1.00 88.62 85 VAL A O 1
ATOM 652 N N . SER A 1 86 ? -3.375 -11.302 10.777 1.00 83.62 86 SER A N 1
ATOM 653 C CA . SER A 1 86 ? -3.900 -11.717 12.076 1.00 83.62 86 SER A CA 1
ATOM 654 C C . SER A 1 86 ? -2.884 -11.410 13.180 1.00 83.62 86 SER A C 1
ATOM 656 O O . SER A 1 86 ? -1.676 -11.445 12.950 1.00 83.62 86 SER A O 1
ATOM 658 N N . GLY A 1 87 ? -3.356 -11.149 14.403 1.00 79.06 87 GLY A N 1
ATOM 659 C CA . GLY A 1 87 ? -2.465 -10.870 15.537 1.00 79.06 87 GLY A CA 1
ATOM 660 C C . GLY A 1 87 ? -1.433 -11.979 15.789 1.00 79.06 87 GLY A C 1
ATOM 661 O O . GLY A 1 87 ? -0.300 -11.683 16.143 1.00 79.06 87 GLY A O 1
ATOM 662 N N . GLY A 1 88 ? -1.783 -13.244 15.524 1.00 83.94 88 GLY A N 1
ATOM 663 C CA . GLY A 1 88 ? -0.862 -14.383 15.643 1.00 83.94 88 GLY A CA 1
ATOM 664 C C . GLY A 1 88 ? 0.207 -14.469 14.546 1.00 83.94 88 GLY A C 1
ATOM 665 O O . GLY A 1 88 ? 1.184 -15.187 14.718 1.00 83.94 88 GLY A O 1
ATOM 666 N N . ALA A 1 89 ? 0.043 -13.743 13.437 1.00 88.38 89 ALA A N 1
ATOM 667 C CA . ALA A 1 89 ? 1.051 -13.621 12.383 1.00 88.38 89 ALA A CA 1
ATOM 668 C C . ALA A 1 89 ? 2.011 -12.437 12.614 1.00 88.38 89 ALA A C 1
ATOM 670 O O . ALA A 1 89 ? 2.957 -12.248 11.848 1.00 88.38 89 ALA A O 1
ATOM 671 N N . VAL A 1 90 ? 1.787 -11.630 13.659 1.00 89.81 90 VAL A N 1
ATOM 672 C CA . VAL A 1 90 ? 2.684 -10.533 14.029 1.00 89.81 90 VAL A CA 1
ATOM 673 C C . VAL A 1 90 ? 3.890 -11.101 14.775 1.00 89.81 90 VAL A C 1
ATOM 675 O O . VAL A 1 90 ? 3.785 -11.509 15.926 1.00 89.81 90 VAL A O 1
ATOM 678 N N . GLU A 1 91 ? 5.059 -11.093 14.132 1.00 89.62 91 GLU A N 1
ATOM 679 C CA . GLU A 1 91 ? 6.313 -11.572 14.738 1.00 89.62 91 GLU A CA 1
ATOM 680 C C . GLU A 1 91 ? 6.773 -10.687 15.910 1.00 89.62 91 GLU A C 1
ATOM 682 O O . GLU A 1 91 ? 7.349 -11.168 16.886 1.00 89.62 91 GLU A O 1
ATOM 687 N N . ARG A 1 92 ? 6.556 -9.370 15.812 1.00 88.12 92 ARG A N 1
ATOM 688 C CA . ARG A 1 92 ? 7.056 -8.394 16.784 1.00 88.12 92 ARG A CA 1
ATOM 689 C C . ARG A 1 92 ? 6.208 -7.129 16.769 1.00 88.12 92 ARG A C 1
ATOM 691 O O . ARG A 1 92 ? 5.976 -6.556 15.708 1.00 88.12 92 ARG A O 1
ATOM 698 N N . ILE A 1 93 ? 5.824 -6.653 17.950 1.00 85.38 93 ILE A N 1
ATOM 699 C CA . ILE A 1 93 ? 5.265 -5.311 18.141 1.00 85.38 93 ILE A CA 1
ATOM 700 C C . ILE A 1 93 ? 6.392 -4.425 18.668 1.00 85.38 93 ILE A C 1
ATOM 702 O O . ILE A 1 93 ? 7.006 -4.740 19.686 1.00 85.38 93 ILE A O 1
ATOM 706 N N . VAL A 1 94 ? 6.683 -3.335 17.961 1.00 84.12 94 VAL A N 1
ATOM 707 C CA . VAL A 1 94 ? 7.651 -2.322 18.394 1.00 84.12 94 VAL A CA 1
ATOM 708 C C . VAL A 1 94 ? 6.981 -0.960 18.417 1.00 84.12 94 VAL A C 1
ATOM 710 O O . VAL A 1 94 ? 6.244 -0.609 17.496 1.00 84.12 94 VAL A O 1
ATOM 713 N N . THR A 1 95 ? 7.267 -0.179 19.452 1.00 79.62 95 THR A N 1
ATOM 714 C CA . THR A 1 95 ? 6.846 1.219 19.521 1.00 79.62 95 THR A CA 1
ATOM 715 C C . THR A 1 95 ? 7.989 2.080 19.006 1.00 79.62 95 THR A C 1
ATOM 717 O O . THR A 1 95 ? 8.986 2.275 19.699 1.00 79.62 95 THR A O 1
ATOM 720 N N . LEU A 1 96 ? 7.858 2.571 17.774 1.00 76.44 96 LEU A N 1
ATOM 721 C CA . LEU A 1 96 ? 8.761 3.574 17.218 1.00 76.44 96 LEU A CA 1
ATOM 722 C C . LEU A 1 96 ? 8.109 4.950 17.392 1.00 76.44 96 LEU A C 1
ATOM 724 O O . LEU A 1 96 ? 7.031 5.165 16.834 1.00 76.44 96 LEU A O 1
ATOM 728 N N . PRO A 1 97 ? 8.711 5.881 18.151 1.00 66.31 97 PRO A N 1
ATOM 729 C CA . PRO A 1 97 ? 8.193 7.238 18.218 1.00 66.31 97 PRO A CA 1
ATOM 730 C C . PRO A 1 97 ? 8.308 7.879 16.831 1.00 66.31 97 PRO A C 1
ATOM 732 O O . PRO A 1 97 ? 9.386 7.913 16.236 1.00 66.31 97 PRO A O 1
ATOM 735 N N . THR A 1 98 ? 7.204 8.399 16.302 1.00 71.38 98 THR A N 1
ATOM 736 C CA . THR A 1 98 ? 7.238 9.239 15.102 1.00 71.38 98 THR A CA 1
ATOM 737 C C . THR A 1 98 ? 7.850 10.585 15.490 1.00 71.38 98 THR A C 1
ATOM 739 O O . THR A 1 98 ? 7.377 11.209 16.437 1.00 71.38 98 THR A O 1
ATOM 742 N N . SER A 1 99 ? 8.903 11.041 14.800 1.00 65.38 99 SER A N 1
ATOM 743 C CA . SER A 1 99 ? 9.731 12.211 15.176 1.00 65.38 99 SER A CA 1
ATOM 744 C C . SER A 1 99 ? 9.039 13.591 15.122 1.00 65.38 99 SER A C 1
ATOM 746 O O . SER A 1 99 ? 9.708 14.611 15.000 1.00 65.38 99 SER A O 1
ATOM 748 N N . GLY A 1 100 ? 7.716 13.657 15.232 1.00 57.00 100 GLY A N 1
ATOM 749 C CA . GLY A 1 100 ? 6.959 14.897 15.280 1.00 57.00 100 GLY A CA 1
ATOM 750 C C . GLY A 1 100 ? 5.500 14.624 15.611 1.00 57.00 100 GLY A C 1
ATOM 751 O O . GLY A 1 100 ? 4.758 14.117 14.779 1.00 57.00 100 GLY A O 1
ATOM 752 N N . THR A 1 101 ? 5.085 14.987 16.818 1.00 55.75 101 THR A N 1
ATOM 753 C CA . THR A 1 101 ? 3.679 15.199 17.156 1.00 55.75 101 THR A CA 1
ATOM 754 C C . THR A 1 101 ? 3.555 16.649 17.603 1.00 55.75 101 THR A C 1
ATOM 756 O O . THR A 1 101 ? 3.986 16.990 18.704 1.00 55.75 101 THR A O 1
ATOM 759 N N . THR A 1 102 ? 2.948 17.519 16.796 1.00 56.62 102 THR A N 1
ATOM 760 C CA . THR A 1 102 ? 2.106 18.560 17.397 1.00 56.62 102 THR A CA 1
ATOM 761 C C . THR A 1 102 ? 0.887 17.813 17.909 1.00 56.62 102 THR A C 1
ATOM 763 O O . THR A 1 102 ? -0.040 17.547 17.151 1.00 56.62 102 THR A O 1
ATOM 766 N N . GLY A 1 103 ? 0.982 17.317 19.142 1.00 48.41 103 GLY A N 1
ATOM 767 C CA . GLY A 1 103 ? -0.098 16.575 19.768 1.00 48.41 103 GLY A CA 1
ATOM 768 C C . GLY A 1 103 ? -1.352 17.440 19.831 1.00 48.41 103 GLY A C 1
ATOM 769 O O . GLY A 1 103 ? -1.286 18.582 20.288 1.00 48.41 103 GLY A O 1
ATOM 770 N N . ALA A 1 104 ? -2.462 16.886 19.365 1.00 39.53 104 ALA A N 1
ATOM 771 C CA . ALA A 1 104 ? -3.808 17.277 19.746 1.00 39.53 104 ALA A CA 1
ATOM 772 C C . ALA A 1 104 ? -4.642 15.999 19.834 1.00 39.53 104 ALA A C 1
ATOM 774 O O . ALA A 1 104 ? -4.530 15.175 18.897 1.00 39.53 104 ALA A O 1
#

Foldseek 3Di:
DDPLVVQQVLCVVLVHHSPDDPVNVQVSVLVVQLVVLVLQCPQFPLNVPDPQDDPDGDPGPVCCVSPDDDDVVNVVVCVPHSDSDDPVPDPDDDDDDDPDDPDD

Mean predicted aligned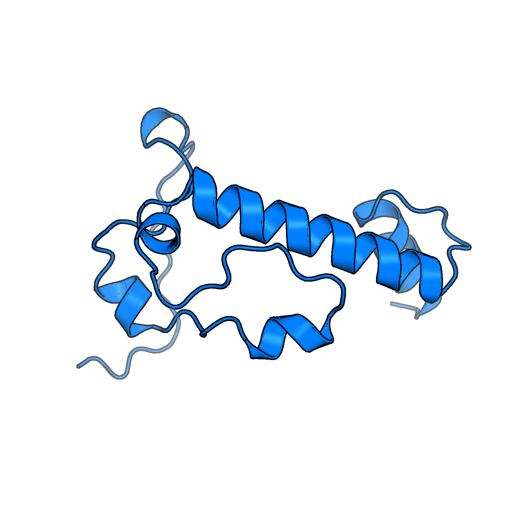 error: 6.55 Å